Protein AF-A0A9E3DTM1-F1 (afdb_monomer_lite)

Radius of gyration: 15.52 Å; chains: 1; bounding box: 38×36×39 Å

Structure (mmCIF, N/CA/C/O backbone):
data_AF-A0A9E3DTM1-F1
#
_entry.id   AF-A0A9E3DTM1-F1
#
loop_
_atom_site.group_PDB
_atom_site.id
_atom_site.type_symbol
_atom_site.label_atom_id
_atom_site.label_alt_id
_atom_site.label_comp_id
_atom_site.label_asym_id
_atom_site.label_entity_id
_atom_site.label_seq_id
_atom_site.pdbx_PDB_ins_code
_atom_site.Cartn_x
_atom_site.Cartn_y
_atom_site.Cartn_z
_atom_site.occupancy
_atom_site.B_iso_or_equiv
_atom_site.auth_seq_id
_atom_site.auth_comp_id
_atom_site.auth_asym_id
_atom_site.auth_atom_id
_atom_site.pdbx_PDB_model_num
ATOM 1 N N . MET A 1 1 ? -6.053 -15.605 24.425 1.00 44.69 1 MET A N 1
ATOM 2 C CA . MET A 1 1 ? -6.015 -15.410 22.961 1.00 44.69 1 MET A CA 1
ATOM 3 C C . MET A 1 1 ? -5.238 -14.131 22.723 1.00 44.69 1 MET A C 1
ATOM 5 O O . MET A 1 1 ? -5.489 -13.175 23.449 1.00 44.69 1 MET A O 1
ATOM 9 N N . ALA A 1 2 ? -4.226 -14.133 21.854 1.00 55.25 2 ALA A N 1
ATOM 10 C CA . ALA A 1 2 ? -3.560 -12.881 21.495 1.00 55.25 2 ALA A CA 1
ATOM 11 C C . ALA A 1 2 ? -4.577 -12.002 20.754 1.00 55.25 2 ALA A C 1
ATOM 13 O O . ALA A 1 2 ? -5.344 -12.534 19.957 1.00 55.25 2 ALA A O 1
ATOM 14 N N . ALA A 1 3 ? -4.630 -10.707 21.065 1.00 69.69 3 ALA A N 1
ATOM 15 C CA . ALA A 1 3 ? -5.500 -9.779 20.350 1.00 69.69 3 ALA A CA 1
ATOM 16 C C . ALA A 1 3 ? -5.103 -9.742 18.864 1.00 69.69 3 ALA A C 1
ATOM 18 O O . ALA A 1 3 ? -3.903 -9.720 18.562 1.00 69.69 3 ALA A O 1
ATOM 19 N N . GLY A 1 4 ? -6.099 -9.772 17.975 1.00 90.12 4 GLY A N 1
ATOM 20 C CA . GLY A 1 4 ? -5.910 -9.560 16.544 1.00 90.12 4 GLY A CA 1
ATOM 21 C C . GLY A 1 4 ? -5.332 -8.173 16.268 1.00 90.12 4 GLY A C 1
ATOM 22 O O . GLY A 1 4 ? -5.473 -7.249 17.072 1.00 90.12 4 GLY A O 1
ATOM 23 N N . ILE A 1 5 ? -4.616 -8.048 15.158 1.00 96.94 5 ILE A N 1
ATOM 24 C CA . ILE A 1 5 ? -4.062 -6.791 14.662 1.00 96.94 5 ILE A CA 1
ATOM 25 C C . ILE A 1 5 ? -4.954 -6.342 13.517 1.00 96.94 5 ILE A C 1
ATOM 27 O O . ILE A 1 5 ? -5.118 -7.066 12.540 1.00 96.94 5 ILE A O 1
ATOM 31 N N . ASP A 1 6 ? -5.486 -5.133 13.607 1.00 98.19 6 ASP A N 1
ATOM 32 C CA . ASP A 1 6 ? -6.198 -4.536 12.487 1.00 98.19 6 ASP A CA 1
ATOM 33 C C . ASP A 1 6 ? -5.200 -4.107 11.418 1.00 98.19 6 ASP A C 1
ATOM 35 O O . ASP A 1 6 ? -4.274 -3.344 11.692 1.00 98.19 6 ASP A O 1
ATOM 39 N N . TYR A 1 7 ? -5.381 -4.596 10.196 1.00 98.50 7 TYR A N 1
ATOM 40 C CA . TYR A 1 7 ? -4.562 -4.253 9.042 1.00 98.50 7 TYR A CA 1
ATOM 41 C C . TYR A 1 7 ? -5.416 -3.614 7.951 1.00 98.50 7 TYR A C 1
ATOM 43 O O . TYR A 1 7 ? -6.379 -4.204 7.468 1.00 98.50 7 TYR A O 1
ATOM 51 N N . PHE A 1 8 ? -5.048 -2.399 7.554 1.00 98.50 8 PHE A N 1
ATOM 52 C CA . PHE A 1 8 ? -5.739 -1.628 6.533 1.00 98.50 8 PHE A CA 1
ATOM 53 C C . PHE A 1 8 ? -4.999 -1.712 5.193 1.00 98.50 8 PHE A C 1
ATOM 55 O O . PHE A 1 8 ? -3.961 -1.072 4.984 1.00 98.50 8 PHE A O 1
ATOM 62 N N . ALA A 1 9 ? -5.554 -2.493 4.268 1.00 98.19 9 ALA A N 1
ATOM 63 C CA . ALA A 1 9 ? -5.048 -2.641 2.912 1.00 98.19 9 ALA A CA 1
ATOM 64 C C . ALA A 1 9 ? -5.756 -1.665 1.967 1.00 98.19 9 ALA A C 1
ATOM 66 O O . ALA A 1 9 ? -6.953 -1.774 1.721 1.00 98.19 9 ALA A O 1
ATOM 67 N N . TYR A 1 10 ? -5.005 -0.744 1.369 1.00 97.25 10 TYR A N 1
ATOM 68 C CA . TYR A 1 10 ? -5.547 0.268 0.450 1.00 97.25 10 TYR A CA 1
ATOM 69 C C . TYR A 1 10 ? -5.080 0.093 -1.009 1.00 97.25 10 TYR A C 1
ATOM 71 O O . TYR A 1 10 ? -5.420 0.890 -1.881 1.00 97.25 10 TYR A O 1
ATOM 79 N N . GLY A 1 11 ? -4.244 -0.917 -1.271 1.00 96.50 11 GLY A N 1
ATOM 80 C CA . GLY A 1 11 ? -3.577 -1.148 -2.554 1.00 96.50 11 GLY A CA 1
ATOM 81 C C . GLY A 1 11 ? -3.742 -2.583 -3.046 1.00 96.50 11 GLY A C 1
ATOM 82 O O . GLY A 1 11 ? -4.848 -3.118 -3.078 1.00 96.50 11 GLY A O 1
ATOM 83 N N . THR A 1 12 ? -2.640 -3.224 -3.436 1.00 96.06 12 THR A N 1
ATOM 84 C CA . THR A 1 12 ? -2.655 -4.544 -4.089 1.00 96.06 12 THR A CA 1
ATOM 85 C C . THR A 1 12 ? -2.965 -5.726 -3.165 1.00 96.06 12 THR A C 1
ATOM 87 O O . THR A 1 12 ? -3.157 -6.829 -3.671 1.00 96.06 12 THR A O 1
ATOM 90 N N . LEU A 1 13 ? -3.026 -5.508 -1.846 1.00 97.06 13 LEU A N 1
ATOM 91 C CA . LEU A 1 13 ? -3.433 -6.505 -0.842 1.00 97.06 13 LEU A CA 1
ATOM 92 C C . LEU A 1 13 ? -4.926 -6.472 -0.484 1.00 97.06 13 LEU A C 1
ATOM 94 O O . LEU A 1 13 ? -5.372 -7.272 0.332 1.00 97.06 13 LEU A O 1
ATOM 98 N N . GLN A 1 14 ? -5.711 -5.576 -1.087 1.00 97.56 14 GLN A N 1
ATOM 99 C CA . GLN A 1 14 ? -7.172 -5.666 -1.008 1.00 97.56 14 GLN A CA 1
ATOM 100 C C . GLN A 1 14 ? -7.653 -7.001 -1.597 1.00 97.56 14 GLN A C 1
ATOM 102 O O . GLN A 1 14 ? -7.034 -7.541 -2.520 1.00 97.56 14 GLN A O 1
ATOM 107 N N . LYS A 1 15 ? -8.770 -7.535 -1.101 1.00 96.12 15 LYS A N 1
ATOM 108 C CA . LYS A 1 15 ? -9.298 -8.826 -1.550 1.00 96.12 15 LYS A CA 1
ATOM 109 C C . LYS A 1 15 ? -9.567 -8.798 -3.056 1.00 96.12 15 LYS A C 1
ATOM 111 O O . LYS A 1 15 ? -10.279 -7.936 -3.564 1.00 96.12 15 LYS A O 1
ATOM 116 N N . GLY A 1 16 ? -8.990 -9.762 -3.775 1.00 93.69 16 GLY A N 1
ATOM 117 C CA . GLY A 1 16 ? -9.098 -9.854 -5.236 1.00 93.69 16 GLY A CA 1
ATOM 118 C C . GLY A 1 16 ? -8.127 -8.961 -6.023 1.00 93.69 16 GLY A C 1
ATOM 119 O O . GLY A 1 16 ? -8.263 -8.863 -7.242 1.00 93.69 16 GLY A O 1
ATOM 120 N N . PHE A 1 17 ? -7.156 -8.317 -5.367 1.00 96.19 17 PHE A N 1
ATOM 121 C CA . PHE A 1 17 ? -6.079 -7.568 -6.023 1.00 96.19 17 PHE A CA 1
ATOM 122 C C . PHE A 1 17 ? -4.794 -8.396 -6.127 1.00 96.19 17 PHE A C 1
ATOM 124 O O . PHE A 1 17 ? -4.660 -9.447 -5.515 1.00 96.19 17 PHE A O 1
ATOM 131 N N . ALA A 1 18 ? -3.840 -7.927 -6.933 1.00 94.00 18 ALA A N 1
ATOM 132 C CA . ALA A 1 18 ? -2.758 -8.757 -7.456 1.00 94.00 18 ALA A CA 1
ATOM 133 C C . ALA A 1 18 ? -1.825 -9.414 -6.417 1.00 94.00 18 ALA A C 1
ATOM 135 O O . ALA A 1 18 ? -1.306 -10.486 -6.703 1.00 94.00 18 ALA A O 1
ATOM 136 N N . ASN A 1 19 ? -1.615 -8.811 -5.239 1.00 94.38 19 ASN A N 1
ATOM 137 C CA . ASN A 1 19 ? -0.794 -9.416 -4.180 1.00 94.38 19 ASN A CA 1
ATOM 138 C C . ASN A 1 19 ? -1.626 -10.231 -3.176 1.00 94.38 19 ASN A C 1
ATOM 140 O O . ASN A 1 19 ? -1.052 -10.983 -2.397 1.00 94.38 19 ASN A O 1
ATOM 144 N N . TRP A 1 20 ? -2.956 -10.079 -3.153 1.00 95.81 20 TRP A N 1
ATOM 145 C CA . TRP A 1 20 ? -3.806 -10.772 -2.181 1.00 95.81 20 TRP A CA 1
ATOM 146 C C . TRP A 1 20 ? -3.730 -12.305 -2.281 1.00 95.81 20 TRP A C 1
ATOM 148 O O . TRP A 1 20 ? -3.624 -12.924 -1.228 1.00 95.81 20 TRP A O 1
ATOM 158 N N . PRO A 1 21 ? -3.715 -12.942 -3.475 1.00 94.75 21 PRO A N 1
ATOM 159 C CA . PRO A 1 21 ? -3.636 -14.400 -3.577 1.00 94.75 21 PRO A CA 1
ATOM 160 C C . PRO A 1 21 ? -2.448 -15.027 -2.839 1.00 94.75 21 PRO A C 1
ATOM 162 O O . PRO A 1 21 ? -2.597 -16.113 -2.291 1.00 94.75 21 PRO A O 1
ATOM 165 N N . ASP A 1 22 ? -1.302 -14.341 -2.791 1.00 92.88 22 ASP A N 1
ATOM 166 C CA . ASP A 1 22 ? -0.081 -14.850 -2.152 1.00 92.88 22 ASP A CA 1
ATOM 167 C C . ASP A 1 22 ? -0.135 -14.803 -0.615 1.00 92.88 22 ASP A C 1
ATOM 169 O O . ASP A 1 22 ? 0.714 -15.409 0.034 1.00 92.88 22 ASP A O 1
ATOM 173 N N . LEU A 1 23 ? -1.099 -14.072 -0.042 1.00 95.06 23 LEU A N 1
ATOM 174 C CA . LEU A 1 23 ? -1.307 -13.918 1.404 1.00 95.06 23 LEU A CA 1
ATOM 175 C C . LEU A 1 23 ? -2.759 -14.209 1.819 1.00 95.06 23 LEU A C 1
ATOM 177 O O . LEU A 1 23 ? -3.200 -13.785 2.886 1.00 95.06 23 LEU A O 1
ATOM 181 N N . ALA A 1 24 ? -3.546 -14.862 0.960 1.00 96.31 24 ALA A N 1
ATOM 182 C CA . ALA A 1 24 ? -4.984 -15.017 1.167 1.00 96.31 24 ALA A CA 1
ATOM 183 C C . ALA A 1 24 ? -5.304 -15.848 2.419 1.00 96.31 24 ALA A C 1
ATOM 185 O O . ALA A 1 24 ? -6.244 -15.519 3.142 1.00 96.31 24 ALA A O 1
ATOM 186 N N . ASP A 1 25 ? -4.503 -16.881 2.694 1.00 94.62 25 ASP A N 1
ATOM 187 C CA . ASP A 1 25 ? -4.667 -17.743 3.867 1.00 94.62 25 ASP A CA 1
ATOM 188 C C . ASP A 1 25 ? -4.320 -16.998 5.167 1.00 94.62 25 ASP A C 1
ATOM 190 O O . ASP A 1 25 ? -4.974 -17.195 6.190 1.00 94.62 25 ASP A O 1
ATOM 194 N N . GLU A 1 26 ? -3.320 -16.112 5.131 1.00 94.44 26 GLU A N 1
ATOM 195 C CA . GLU A 1 26 ? -2.906 -15.289 6.270 1.00 94.44 26 GLU A CA 1
ATOM 196 C C . GLU A 1 26 ? -3.830 -14.092 6.528 1.00 94.44 26 GLU A C 1
ATOM 198 O O . GLU A 1 26 ? -4.001 -13.685 7.678 1.00 94.44 26 GLU A O 1
ATOM 203 N N . LEU A 1 27 ? -4.393 -13.501 5.471 1.00 95.44 27 LEU A N 1
ATOM 204 C CA . LEU A 1 27 ? -5.290 -12.347 5.560 1.00 95.44 27 LEU A CA 1
ATOM 205 C C . LEU A 1 27 ? -6.732 -12.752 5.879 1.00 95.44 27 LEU A C 1
ATOM 207 O O . LEU A 1 27 ? -7.431 -12.015 6.572 1.00 95.44 27 LEU A O 1
ATOM 211 N N . GLY A 1 28 ? -7.187 -13.894 5.358 1.00 94.81 28 GLY A N 1
ATOM 212 C CA . GLY A 1 28 ? -8.577 -14.321 5.448 1.00 94.81 28 GLY A CA 1
ATOM 213 C C . GLY A 1 28 ? -9.547 -13.379 4.725 1.00 94.81 28 GLY A C 1
ATOM 214 O O . GLY A 1 28 ? -9.218 -12.729 3.724 1.00 94.81 28 GLY A O 1
ATOM 215 N N . ASP A 1 29 ? -10.780 -13.326 5.229 1.00 96.81 29 ASP A N 1
ATOM 216 C CA . ASP A 1 29 ? -11.804 -12.412 4.732 1.00 96.81 29 ASP A CA 1
ATOM 217 C C . ASP A 1 29 ? -11.686 -11.031 5.393 1.00 96.81 29 ASP A C 1
ATOM 219 O O . ASP A 1 29 ? -11.473 -10.942 6.605 1.00 96.81 29 ASP A O 1
ATOM 223 N N . PRO A 1 30 ? -11.872 -9.935 4.634 1.00 97.38 30 PRO A N 1
ATOM 224 C CA . PRO A 1 30 ? -11.897 -8.610 5.223 1.00 97.38 30 PRO A CA 1
ATOM 225 C C . PRO A 1 30 ? -13.119 -8.459 6.133 1.00 97.38 30 PRO A C 1
ATOM 227 O O . PRO A 1 30 ? -14.231 -8.860 5.786 1.00 97.38 30 PRO A O 1
ATOM 230 N N . VAL A 1 31 ? -12.921 -7.786 7.265 1.00 96.06 31 VAL A N 1
ATOM 231 C CA . VAL A 1 31 ? -13.984 -7.331 8.171 1.00 96.06 31 VAL A CA 1
ATOM 232 C C . VAL A 1 31 ? -14.948 -6.395 7.436 1.00 96.06 31 VAL A C 1
ATOM 234 O O . VAL A 1 31 ? -16.148 -6.386 7.701 1.00 96.06 31 VAL A O 1
ATOM 237 N N . GLY A 1 32 ? -14.430 -5.602 6.496 1.00 95.88 32 GLY A N 1
ATOM 238 C CA . GLY A 1 32 ? -15.234 -4.755 5.626 1.00 95.88 32 GLY A CA 1
ATOM 239 C C . GLY A 1 32 ? -14.429 -3.652 4.950 1.00 95.88 32 GLY A C 1
ATOM 240 O O . GLY A 1 32 ? -13.199 -3.625 5.006 1.00 95.88 32 GLY A O 1
ATOM 241 N N . ARG A 1 33 ? -15.155 -2.718 4.327 1.00 96.69 33 ARG A N 1
ATOM 242 C CA . ARG A 1 33 ? -14.600 -1.507 3.710 1.00 96.69 33 ARG A CA 1
ATOM 243 C C . ARG A 1 33 ? -14.557 -0.356 4.704 1.00 96.69 33 ARG A C 1
ATOM 245 O O . ARG A 1 33 ? -15.575 -0.017 5.311 1.00 96.69 33 ARG A O 1
ATOM 252 N N . PHE A 1 34 ? -13.387 0.256 4.821 1.00 97.81 34 PHE A N 1
ATOM 253 C CA . PHE A 1 34 ? -13.111 1.340 5.755 1.00 97.81 34 PHE A CA 1
ATOM 254 C C . PHE A 1 34 ? -12.460 2.526 5.038 1.00 97.81 34 PHE A C 1
ATOM 256 O O . PHE A 1 34 ? -11.873 2.370 3.966 1.00 97.81 34 PHE A O 1
ATOM 263 N N . SER A 1 35 ? -12.550 3.699 5.657 1.00 97.06 35 SER A N 1
ATOM 264 C CA . SER A 1 35 ? -11.914 4.946 5.237 1.00 97.06 35 SER A CA 1
ATOM 265 C C . SER A 1 35 ? -10.988 5.454 6.338 1.00 97.06 35 SER A C 1
ATOM 267 O O . SER A 1 35 ? -11.324 5.365 7.521 1.00 97.06 35 SER A O 1
ATOM 269 N N . ALA A 1 36 ? -9.842 6.019 5.963 1.00 96.44 36 ALA A N 1
ATOM 270 C CA . ALA A 1 36 ? -8.959 6.710 6.897 1.00 96.44 36 ALA A CA 1
ATOM 271 C C . ALA A 1 36 ? -9.653 7.944 7.500 1.00 96.44 36 ALA A C 1
ATOM 273 O O . ALA A 1 36 ? -10.222 8.768 6.779 1.00 96.44 36 ALA A O 1
ATOM 274 N N . VAL A 1 37 ? -9.577 8.100 8.823 1.00 95.62 37 VAL A N 1
ATOM 275 C CA . VAL A 1 37 ? -10.147 9.258 9.529 1.00 95.62 37 VAL A CA 1
ATOM 276 C C . VAL A 1 37 ? -9.321 10.509 9.240 1.00 95.62 37 VAL A C 1
ATOM 278 O O . VAL A 1 37 ? -9.872 11.555 8.899 1.00 95.62 37 VAL A O 1
ATOM 281 N N . GLN A 1 38 ? -7.993 10.411 9.338 1.00 94.31 38 GLN A N 1
ATOM 282 C CA . GLN A 1 38 ? -7.107 11.530 9.023 1.00 94.31 38 GLN A CA 1
ATOM 283 C C . GLN A 1 38 ? -6.961 11.710 7.505 1.00 94.31 38 GLN A C 1
ATOM 285 O O . GLN A 1 38 ? -6.957 10.712 6.775 1.00 94.31 38 GLN A O 1
ATOM 290 N N . PRO A 1 39 ? -6.761 12.953 7.023 1.00 93.38 39 PRO A N 1
ATOM 291 C CA . PRO A 1 39 ? -6.625 13.231 5.602 1.00 93.38 39 PRO A CA 1
ATOM 292 C C . PRO A 1 39 ? -5.377 12.561 5.019 1.00 93.38 39 PRO A C 1
ATOM 294 O O . PRO A 1 39 ? -4.230 12.934 5.302 1.00 93.38 39 PRO A O 1
ATOM 297 N N . HIS A 1 40 ? -5.632 11.573 4.173 1.00 94.62 40 HIS A N 1
ATOM 298 C CA . HIS A 1 40 ? -4.648 10.851 3.389 1.00 94.62 40 HIS A CA 1
ATOM 299 C C . HIS A 1 40 ? -5.151 10.781 1.954 1.00 94.62 40 HIS A C 1
ATOM 301 O O . HIS A 1 40 ? -6.300 10.420 1.710 1.00 94.62 40 HIS A O 1
ATOM 307 N N . GLY A 1 41 ? -4.271 11.070 1.005 1.00 94.50 41 GLY A N 1
ATOM 308 C CA . GLY A 1 41 ? -4.534 10.849 -0.408 1.00 94.50 41 GLY A CA 1
ATOM 309 C C . GLY A 1 41 ? -3.883 9.568 -0.901 1.00 94.50 41 GLY A C 1
ATOM 310 O O . GLY A 1 41 ? -2.802 9.195 -0.435 1.00 94.50 41 GLY A O 1
ATOM 311 N N . LEU A 1 42 ? -4.516 8.915 -1.874 1.00 97.00 42 LEU A N 1
ATOM 312 C CA . LEU A 1 42 ? -3.928 7.787 -2.575 1.00 97.00 42 LEU A CA 1
ATOM 313 C C . LEU A 1 42 ? -3.277 8.269 -3.871 1.00 97.00 42 LEU A C 1
ATOM 315 O O . LEU A 1 42 ? -3.961 8.585 -4.841 1.00 97.00 42 LEU A O 1
ATOM 319 N N . VAL A 1 43 ? -1.950 8.313 -3.904 1.00 97.00 43 VAL A N 1
ATOM 320 C CA . VAL A 1 43 ? -1.202 8.686 -5.106 1.00 97.00 43 VAL A CA 1
ATOM 321 C C . VAL A 1 43 ? -0.906 7.443 -5.938 1.00 97.00 43 VAL A C 1
ATOM 323 O O . VAL A 1 43 ? -0.287 6.496 -5.452 1.00 97.00 43 VAL A O 1
ATOM 326 N N . VAL A 1 44 ? -1.321 7.456 -7.205 1.00 97.31 44 VAL A N 1
ATOM 327 C CA . VAL A 1 44 ? -1.121 6.346 -8.146 1.00 97.31 44 VAL A CA 1
ATOM 328 C C . VAL A 1 44 ? -0.373 6.851 -9.380 1.00 97.31 44 VAL A C 1
ATOM 330 O O . VAL A 1 44 ? -0.933 7.637 -10.146 1.00 97.31 44 VAL A O 1
ATOM 333 N N . PRO A 1 45 ? 0.881 6.426 -9.629 1.00 96.38 45 PRO A N 1
ATOM 334 C CA . PRO A 1 45 ? 1.604 6.792 -10.843 1.00 96.38 45 PRO A CA 1
ATOM 335 C C . PRO A 1 45 ? 0.825 6.394 -12.101 1.00 96.38 45 PRO A C 1
ATOM 337 O O . PRO A 1 45 ? 0.170 5.349 -12.128 1.00 96.38 45 PRO A O 1
ATOM 340 N N . ILE A 1 46 ? 0.903 7.209 -13.154 1.00 95.50 46 ILE A N 1
ATOM 341 C CA . ILE A 1 46 ? 0.240 6.913 -14.438 1.00 95.50 46 ILE A CA 1
ATOM 342 C C . ILE A 1 46 ? 0.859 5.666 -15.077 1.00 95.50 46 ILE A C 1
ATOM 344 O O . ILE A 1 46 ? 0.154 4.796 -15.581 1.00 95.50 46 ILE A O 1
ATOM 348 N N . GLN A 1 47 ? 2.189 5.573 -15.042 1.00 94.81 47 GLN A N 1
ATOM 349 C CA . GLN A 1 47 ? 2.932 4.456 -15.617 1.00 94.81 47 GLN A CA 1
ATOM 350 C C . GLN A 1 47 ? 3.161 3.354 -14.573 1.00 94.81 47 GLN A C 1
ATOM 352 O O . GLN A 1 47 ? 3.446 3.670 -13.414 1.00 94.81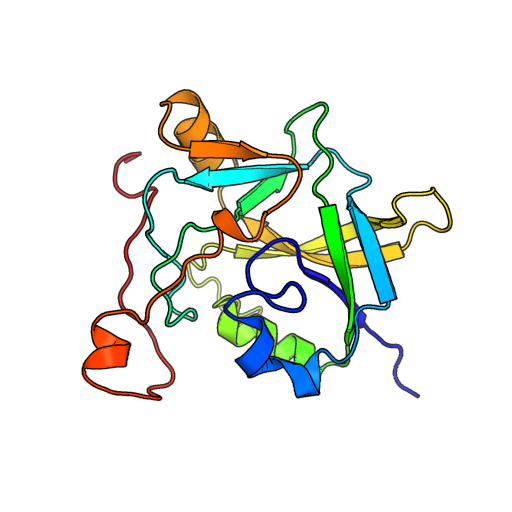 47 GLN A O 1
ATOM 357 N N . PRO A 1 48 ? 3.085 2.068 -14.960 1.00 94.94 48 PRO A N 1
ATOM 358 C CA . PRO A 1 48 ? 3.444 0.978 -14.070 1.00 94.94 48 PRO A CA 1
ATOM 359 C C . PRO A 1 48 ? 4.944 1.018 -13.760 1.00 94.94 48 PRO A C 1
ATOM 361 O O . PRO A 1 48 ? 5.785 1.210 -14.637 1.00 94.94 48 PRO A O 1
ATOM 364 N N . GLY A 1 49 ? 5.275 0.795 -12.498 1.00 94.06 49 GLY A N 1
ATOM 365 C CA . GLY A 1 49 ? 6.633 0.789 -11.973 1.00 94.06 49 GLY A CA 1
ATOM 366 C C . GLY A 1 49 ? 6.555 0.512 -10.485 1.00 94.06 49 GLY A C 1
ATOM 367 O O . GLY A 1 49 ? 5.673 1.049 -9.834 1.00 94.06 49 GLY A O 1
ATOM 368 N N . CYS A 1 50 ? 7.421 -0.344 -9.949 1.00 93.94 50 CYS A N 1
ATOM 369 C CA . CYS A 1 50 ? 7.417 -0.681 -8.531 1.00 93.94 50 CYS A CA 1
ATOM 370 C C . CYS A 1 50 ? 8.826 -0.570 -7.938 1.00 93.94 50 CYS A C 1
ATOM 372 O O . CYS A 1 50 ? 9.722 -1.343 -8.297 1.00 93.94 50 CYS A O 1
ATOM 374 N N . ALA A 1 51 ? 9.002 0.388 -7.021 1.00 92.25 51 ALA A N 1
ATOM 375 C CA . ALA A 1 51 ? 10.257 0.611 -6.303 1.00 92.25 51 ALA A CA 1
ATOM 376 C C . ALA A 1 51 ? 10.450 -0.325 -5.099 1.00 92.25 51 ALA A C 1
ATOM 378 O O . ALA A 1 51 ? 11.539 -0.378 -4.536 1.00 92.25 51 ALA A O 1
ATOM 379 N N . ASN A 1 52 ? 9.402 -1.045 -4.688 1.00 92.25 52 ASN A N 1
ATOM 380 C CA . ASN A 1 52 ? 9.460 -1.966 -3.560 1.00 92.25 52 ASN A CA 1
ATOM 381 C C . ASN A 1 52 ? 10.212 -3.257 -3.973 1.00 92.25 52 ASN A C 1
ATOM 383 O O . ASN A 1 52 ? 9.728 -3.982 -4.854 1.00 92.25 52 ASN A O 1
ATOM 387 N N . PRO A 1 53 ? 11.377 -3.568 -3.364 1.00 92.06 53 PRO A N 1
ATOM 388 C CA . PRO A 1 53 ? 12.150 -4.766 -3.688 1.00 92.06 53 PRO A CA 1
ATOM 389 C C . PRO A 1 53 ? 11.533 -6.058 -3.131 1.00 92.06 53 PRO A C 1
ATOM 391 O O . PRO A 1 53 ? 11.949 -7.133 -3.553 1.00 92.06 53 PRO A O 1
ATOM 394 N N . GLY A 1 54 ? 10.567 -5.977 -2.211 1.00 92.56 54 GLY A N 1
ATOM 395 C CA . GLY A 1 54 ? 9.787 -7.123 -1.733 1.00 92.56 54 GLY A CA 1
ATOM 396 C C . GLY A 1 54 ? 8.631 -7.503 -2.665 1.00 92.56 54 GLY A C 1
ATOM 397 O O . GLY A 1 54 ? 8.143 -8.624 -2.609 1.00 92.56 54 GLY A O 1
ATOM 398 N N . CYS A 1 55 ? 8.238 -6.614 -3.584 1.00 94.12 55 CYS A N 1
ATOM 399 C CA . CYS A 1 55 ? 7.159 -6.866 -4.535 1.00 94.12 55 CYS A CA 1
ATOM 400 C C . CYS A 1 55 ? 7.699 -7.415 -5.866 1.00 94.12 55 CYS A C 1
ATOM 402 O O . CYS A 1 55 ? 8.476 -6.751 -6.562 1.00 94.12 55 CYS A O 1
ATOM 404 N N . GLY A 1 56 ? 7.247 -8.610 -6.250 1.00 94.94 56 GLY A N 1
ATOM 405 C CA . GLY A 1 56 ? 7.604 -9.272 -7.509 1.00 94.94 56 GLY A CA 1
ATOM 406 C C . GLY A 1 56 ? 6.822 -8.794 -8.737 1.00 94.94 56 GLY A C 1
ATOM 407 O O . GLY A 1 56 ? 7.054 -9.296 -9.840 1.00 94.94 56 GLY A O 1
ATOM 408 N N . LEU A 1 57 ? 5.914 -7.829 -8.578 1.00 95.31 57 LEU A N 1
ATOM 409 C CA . LEU A 1 57 ? 5.006 -7.372 -9.628 1.00 95.31 57 LEU A CA 1
ATOM 410 C C . LEU A 1 57 ? 5.422 -6.019 -10.216 1.00 95.31 57 LEU A C 1
ATOM 412 O O . LEU A 1 57 ? 5.845 -5.096 -9.519 1.00 95.31 57 LEU A O 1
ATOM 416 N N . LEU A 1 58 ? 5.266 -5.886 -11.528 1.00 96.06 58 LEU A N 1
ATOM 417 C CA . LEU A 1 58 ? 5.219 -4.618 -12.235 1.00 96.06 58 LEU A CA 1
ATOM 418 C C . LEU A 1 58 ? 3.751 -4.204 -12.352 1.00 96.06 58 LEU A C 1
ATOM 420 O O . LEU A 1 58 ? 2.992 -4.809 -13.104 1.00 96.06 58 LEU A O 1
ATOM 424 N N . HIS A 1 59 ? 3.384 -3.173 -11.601 1.00 95.94 59 HIS A N 1
ATOM 425 C CA . HIS A 1 59 ? 2.031 -2.634 -11.507 1.00 95.94 59 HIS A CA 1
ATOM 426 C C . HIS A 1 59 ? 2.101 -1.127 -11.242 1.00 95.94 59 HIS A C 1
ATOM 428 O O . HIS A 1 59 ? 3.177 -0.577 -10.984 1.00 95.94 59 HIS A O 1
ATOM 434 N N . ARG A 1 60 ? 0.959 -0.442 -11.296 1.00 95.94 60 ARG A N 1
ATOM 435 C CA . ARG A 1 60 ? 0.856 0.949 -10.840 1.00 95.94 60 ARG A CA 1
ATOM 436 C C . ARG A 1 60 ? 0.805 0.949 -9.314 1.00 95.94 60 ARG A C 1
ATOM 438 O O . ARG A 1 60 ? -0.102 0.353 -8.742 1.00 95.94 60 ARG A O 1
ATOM 445 N N . MET A 1 61 ? 1.789 1.547 -8.644 1.00 95.25 61 MET A N 1
ATOM 446 C CA . MET A 1 61 ? 1.816 1.560 -7.173 1.00 95.25 61 MET A CA 1
ATOM 447 C C . MET A 1 61 ? 0.646 2.352 -6.609 1.00 95.25 61 MET A C 1
ATOM 449 O O . MET A 1 61 ? 0.203 3.324 -7.213 1.00 95.25 61 MET A O 1
ATOM 453 N N . ALA A 1 62 ? 0.212 1.970 -5.417 1.00 96.31 62 ALA A N 1
ATOM 454 C CA . ALA A 1 62 ? -0.704 2.756 -4.615 1.00 96.31 62 ALA A CA 1
ATOM 455 C C . ALA A 1 62 ? 0.094 3.310 -3.428 1.00 96.31 62 ALA A C 1
ATOM 457 O O . ALA A 1 62 ? 0.691 2.544 -2.673 1.00 96.31 62 ALA A O 1
ATOM 458 N N . ALA A 1 63 ? 0.169 4.629 -3.290 1.00 96.75 63 ALA A N 1
ATOM 459 C CA . ALA A 1 63 ? 0.912 5.289 -2.224 1.00 96.75 63 ALA A CA 1
ATOM 460 C C . ALA A 1 63 ? -0.037 6.075 -1.325 1.00 96.75 63 ALA A C 1
ATOM 462 O O . ALA A 1 63 ? -0.600 7.078 -1.757 1.00 96.75 63 ALA A O 1
ATOM 463 N N . MET A 1 64 ? -0.192 5.653 -0.070 1.00 97.06 64 MET A N 1
ATOM 464 C CA . MET A 1 64 ? -0.922 6.439 0.922 1.00 97.06 64 MET A CA 1
ATOM 465 C C . MET A 1 64 ? -0.040 7.582 1.432 1.00 97.06 64 MET A C 1
ATOM 467 O O . MET A 1 64 ? 1.001 7.355 2.054 1.00 97.06 64 MET A O 1
ATOM 471 N N . VAL A 1 65 ? -0.466 8.813 1.154 1.00 96.50 65 VAL A N 1
ATOM 472 C CA . VAL A 1 65 ? 0.263 10.054 1.428 1.00 96.50 65 VAL A CA 1
ATOM 473 C C . VAL A 1 65 ? -0.550 10.906 2.398 1.00 96.50 65 VAL A C 1
ATOM 475 O O . VAL A 1 65 ? -1.622 11.394 2.049 1.00 96.50 65 VAL A O 1
ATOM 478 N N . ALA A 1 66 ? -0.036 11.114 3.610 1.00 92.19 66 ALA A N 1
ATOM 479 C CA . ALA A 1 66 ? -0.670 11.979 4.611 1.00 92.19 66 ALA A CA 1
ATOM 480 C C . ALA A 1 66 ? -0.760 13.441 4.142 1.00 92.19 66 ALA A C 1
ATOM 482 O O . ALA A 1 66 ? -0.012 13.848 3.251 1.00 92.19 66 ALA A O 1
ATOM 483 N N . GLY A 1 67 ? -1.610 14.255 4.773 1.00 84.56 67 GLY A N 1
ATOM 484 C CA . GLY A 1 67 ? -1.642 15.716 4.596 1.00 84.56 67 GLY A CA 1
ATOM 485 C C . GLY A 1 67 ? -2.069 16.166 3.198 1.00 84.56 67 GLY A C 1
ATOM 486 O O . GLY A 1 67 ? -1.517 17.129 2.667 1.00 84.56 67 GLY A O 1
ATOM 487 N N . ILE A 1 68 ? -2.973 15.409 2.576 1.00 83.75 68 ILE A N 1
ATOM 488 C CA . ILE A 1 68 ? -3.680 15.805 1.359 1.00 83.75 68 ILE A CA 1
ATOM 489 C C . ILE A 1 68 ? -5.124 16.083 1.770 1.00 83.75 68 ILE A C 1
ATOM 491 O O . ILE A 1 68 ? -5.893 15.154 2.016 1.00 83.75 68 ILE A O 1
ATOM 495 N N . ASP A 1 69 ? -5.456 17.365 1.900 1.00 80.44 69 ASP A N 1
ATOM 496 C CA . ASP A 1 69 ? -6.742 17.807 2.437 1.00 80.44 69 ASP A CA 1
ATOM 497 C C . ASP A 1 69 ? -7.924 17.325 1.583 1.00 80.44 69 ASP A C 1
ATOM 499 O O . ASP A 1 69 ? -7.852 17.267 0.354 1.00 80.44 69 ASP A O 1
ATOM 503 N N . GLY A 1 70 ? -9.028 16.980 2.251 1.00 79.62 70 GLY A N 1
ATOM 504 C CA . GLY A 1 70 ? -10.270 16.543 1.604 1.00 79.62 70 GLY A CA 1
ATOM 505 C C . GLY A 1 70 ? -10.241 15.129 1.010 1.00 79.62 70 GLY A C 1
ATOM 506 O O . GLY A 1 70 ? -11.224 14.723 0.394 1.00 79.62 70 GLY A O 1
ATOM 507 N N . SER A 1 71 ? -9.153 14.372 1.188 1.00 87.62 71 SER A N 1
ATOM 508 C CA . SER A 1 71 ? -9.040 12.979 0.747 1.00 87.62 71 SER A CA 1
ATOM 509 C C . SER A 1 71 ? -8.946 12.031 1.944 1.00 87.62 71 SER A C 1
ATOM 511 O O . SER A 1 71 ? -8.191 12.283 2.882 1.00 87.62 71 SER A O 1
ATOM 513 N N . HIS A 1 72 ? -9.722 10.947 1.907 1.00 93.44 72 HIS A N 1
ATOM 514 C CA . HIS A 1 72 ? -9.801 9.936 2.963 1.00 93.44 72 HIS A CA 1
ATOM 515 C C . HIS A 1 72 ? -9.695 8.547 2.337 1.00 93.44 72 HIS A C 1
ATOM 517 O O . HIS A 1 72 ? -10.709 7.983 1.935 1.00 93.44 72 HIS A O 1
ATOM 523 N N . VAL A 1 73 ? -8.470 8.022 2.209 1.00 96.00 73 VAL A N 1
ATOM 524 C CA . VAL A 1 73 ? -8.211 6.739 1.529 1.00 96.00 73 VAL A CA 1
ATOM 525 C C . VAL A 1 73 ? -9.149 5.629 2.011 1.00 96.00 73 VAL A C 1
ATOM 527 O O . VAL A 1 73 ? -9.289 5.410 3.212 1.00 96.00 73 VAL A O 1
ATOM 530 N N . GLU A 1 74 ? -9.741 4.908 1.061 1.00 96.62 74 GLU A N 1
ATOM 531 C CA . GLU A 1 74 ? -10.559 3.719 1.286 1.00 96.62 74 GLU A CA 1
ATOM 532 C C . GLU A 1 74 ? -9.766 2.428 1.065 1.00 96.62 74 GLU A C 1
ATOM 534 O O . GLU A 1 74 ? -8.947 2.327 0.149 1.00 96.62 74 GLU A O 1
ATOM 539 N N . GLY A 1 75 ? -10.089 1.402 1.848 1.00 97.12 75 GLY A N 1
ATOM 540 C CA . GLY A 1 75 ? -9.429 0.105 1.794 1.00 97.12 75 GLY A CA 1
ATOM 541 C C . GLY A 1 75 ? -10.230 -1.002 2.467 1.00 97.12 75 GLY A C 1
ATOM 542 O O . GLY A 1 75 ? -11.314 -0.774 3.011 1.00 97.12 75 GLY A O 1
ATOM 543 N N . ASP A 1 76 ? -9.679 -2.207 2.407 1.00 97.88 76 ASP A N 1
ATOM 544 C CA . ASP A 1 76 ? -10.164 -3.359 3.157 1.00 97.88 76 ASP A CA 1
ATOM 545 C C . ASP A 1 76 ? -9.506 -3.377 4.537 1.00 97.88 76 ASP A C 1
ATOM 547 O O . ASP A 1 76 ? -8.291 -3.201 4.657 1.00 97.88 76 ASP A O 1
ATOM 551 N N . LEU A 1 77 ? -10.308 -3.609 5.575 1.00 98.12 77 LEU A N 1
ATOM 552 C CA . LEU A 1 77 ? -9.807 -3.888 6.915 1.00 98.12 77 LEU A CA 1
ATOM 553 C C . LEU A 1 77 ? -9.785 -5.398 7.143 1.00 98.12 77 LEU A C 1
ATOM 555 O O . LEU A 1 77 ? -10.817 -6.051 7.005 1.00 98.12 77 LEU A O 1
ATOM 559 N N . PHE A 1 78 ? -8.636 -5.9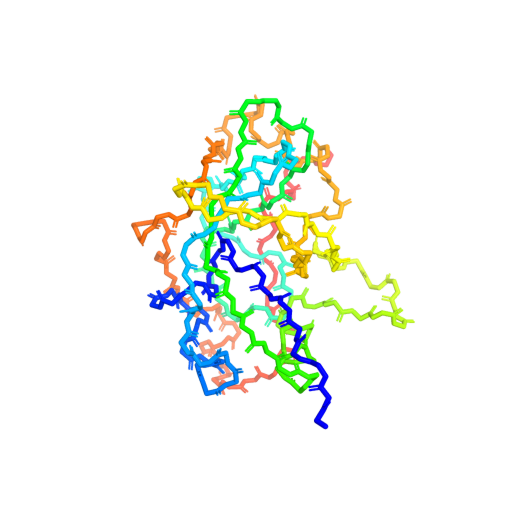30 7.534 1.00 98.12 78 PHE A N 1
ATOM 560 C CA . PHE A 1 78 ? -8.448 -7.320 7.936 1.00 98.12 78 PHE A CA 1
ATOM 561 C C . PHE A 1 78 ? -8.120 -7.390 9.425 1.00 98.12 78 PHE A C 1
ATOM 563 O O . PHE A 1 78 ? -7.475 -6.487 9.955 1.00 98.12 78 PHE A O 1
ATOM 570 N N . GLU A 1 79 ? -8.520 -8.476 10.080 1.00 97.62 79 GLU A N 1
ATOM 571 C CA . GLU A 1 79 ? -8.041 -8.817 11.418 1.00 97.62 79 GLU A CA 1
ATOM 572 C C . GLU A 1 79 ? -7.017 -9.944 11.277 1.00 97.62 79 GLU A C 1
ATOM 574 O O . GLU A 1 79 ? -7.359 -11.062 10.896 1.00 97.62 79 GLU A O 1
ATOM 579 N N . ILE A 1 80 ? -5.748 -9.630 11.525 1.00 97.38 80 ILE A N 1
ATOM 580 C CA . ILE A 1 80 ? -4.618 -10.510 11.226 1.00 97.38 80 ILE A CA 1
ATOM 581 C C . ILE A 1 80 ? -3.842 -10.871 12.490 1.00 97.38 80 ILE A C 1
ATOM 583 O O . ILE A 1 80 ? -3.920 -10.194 13.516 1.00 97.38 80 ILE A O 1
ATOM 587 N N . ASP A 1 81 ? -3.034 -11.925 12.422 1.00 96.06 81 ASP A N 1
ATOM 588 C CA . ASP A 1 81 ? -2.110 -12.263 13.499 1.00 96.06 81 ASP A CA 1
ATOM 589 C C . ASP A 1 81 ? -0.692 -11.701 13.258 1.00 96.06 81 ASP A C 1
ATOM 591 O O . ASP A 1 81 ? -0.389 -11.018 12.275 1.00 96.06 81 ASP A O 1
ATOM 595 N N . ARG A 1 82 ? 0.226 -11.988 14.188 1.00 95.00 82 ARG A N 1
ATOM 596 C CA . ARG A 1 82 ? 1.626 -11.543 14.084 1.00 95.00 82 ARG A CA 1
ATOM 597 C C . ARG A 1 82 ? 2.382 -12.194 12.924 1.00 95.00 82 ARG A C 1
ATOM 599 O O . ARG A 1 82 ? 3.352 -11.610 12.445 1.00 95.00 82 ARG A O 1
ATOM 606 N N . SER A 1 83 ? 1.999 -13.403 12.522 1.00 94.06 83 SER A N 1
ATOM 607 C CA . SER A 1 83 ? 2.650 -14.130 11.432 1.00 94.06 83 SER A CA 1
ATOM 608 C C . SER A 1 83 ? 2.285 -13.521 10.078 1.00 94.06 83 SER A C 1
ATOM 610 O O . SER A 1 83 ? 3.184 -13.264 9.272 1.00 94.06 83 SER A O 1
ATOM 612 N N . ALA A 1 84 ? 1.011 -13.163 9.903 1.00 96.06 84 ALA A N 1
ATOM 613 C CA . ALA A 1 84 ? 0.501 -12.401 8.775 1.00 96.06 84 ALA A CA 1
ATOM 614 C C . ALA A 1 84 ? 1.165 -11.019 8.696 1.00 96.06 84 ALA A C 1
ATOM 616 O O . ALA A 1 84 ? 1.708 -10.655 7.654 1.00 96.06 84 ALA A O 1
ATOM 617 N N . LEU A 1 85 ? 1.253 -10.288 9.818 1.00 96.44 85 LEU A N 1
ATOM 618 C CA . LEU A 1 85 ? 1.949 -8.996 9.845 1.00 96.44 85 LEU A CA 1
ATOM 619 C C . LEU A 1 85 ? 3.421 -9.131 9.425 1.00 96.44 85 LEU A C 1
ATOM 621 O O . LEU A 1 85 ? 3.922 -8.320 8.651 1.00 96.44 85 LEU A O 1
ATOM 625 N N . ALA A 1 86 ? 4.114 -10.179 9.878 1.00 94.50 86 ALA A N 1
ATOM 626 C CA . ALA A 1 86 ? 5.492 -10.437 9.469 1.00 94.50 86 ALA A CA 1
ATOM 627 C C . ALA A 1 86 ? 5.617 -10.802 7.977 1.00 94.50 86 ALA A C 1
ATOM 629 O O . ALA A 1 86 ? 6.670 -10.577 7.379 1.00 94.50 86 ALA A O 1
ATOM 630 N N . ALA A 1 87 ? 4.584 -11.392 7.369 1.00 94.56 87 ALA A N 1
ATOM 631 C CA . ALA A 1 87 ? 4.541 -11.653 5.934 1.00 94.56 87 ALA A CA 1
ATOM 632 C C . ALA A 1 87 ? 4.354 -10.361 5.129 1.00 94.56 87 ALA A C 1
ATOM 634 O O . ALA A 1 87 ? 5.083 -10.142 4.161 1.00 94.56 87 ALA A O 1
ATOM 635 N N . ILE A 1 88 ? 3.473 -9.473 5.590 1.00 95.94 88 ILE A N 1
ATOM 636 C CA . ILE A 1 88 ? 3.262 -8.159 4.976 1.00 95.94 88 ILE A CA 1
ATOM 637 C C . ILE A 1 88 ? 4.514 -7.284 5.131 1.00 95.94 88 ILE A C 1
ATOM 639 O O . ILE A 1 88 ? 4.953 -6.686 4.154 1.00 95.94 88 ILE A O 1
ATOM 643 N N . ASP A 1 89 ? 5.168 -7.282 6.300 1.00 94.62 89 ASP A N 1
ATOM 644 C CA . ASP A 1 89 ? 6.443 -6.578 6.515 1.00 94.62 89 ASP A CA 1
ATOM 645 C C . ASP A 1 89 ? 7.493 -6.994 5.464 1.00 94.62 89 ASP A C 1
ATOM 647 O O . ASP A 1 89 ? 8.168 -6.146 4.877 1.00 94.62 89 ASP A O 1
ATOM 651 N N . ARG A 1 90 ? 7.596 -8.300 5.165 1.00 92.00 90 ARG A N 1
ATOM 652 C CA . ARG A 1 90 ? 8.497 -8.811 4.117 1.00 92.00 90 ARG A CA 1
ATOM 653 C C . ARG A 1 90 ? 8.096 -8.331 2.725 1.00 92.00 90 ARG A C 1
ATOM 655 O O . ARG A 1 90 ? 8.974 -7.904 1.975 1.00 92.00 90 ARG A O 1
ATOM 662 N N . LEU A 1 91 ? 6.806 -8.399 2.385 1.00 93.44 91 LEU A N 1
ATOM 663 C CA . LEU A 1 91 ? 6.297 -7.929 1.094 1.00 93.44 91 LEU A CA 1
ATOM 664 C C . LEU A 1 91 ? 6.592 -6.440 0.899 1.00 93.44 91 LEU A C 1
ATOM 666 O O . LEU A 1 91 ? 7.069 -6.046 -0.161 1.00 93.44 91 LEU A O 1
ATOM 670 N N . GLU A 1 92 ? 6.357 -5.622 1.923 1.00 93.50 92 GLU A N 1
ATOM 671 C CA . GLU A 1 92 ? 6.537 -4.167 1.882 1.00 93.50 92 GLU A CA 1
ATOM 672 C C . GLU A 1 92 ? 7.992 -3.720 2.081 1.00 93.50 92 GLU A C 1
ATOM 674 O O . GLU A 1 92 ? 8.278 -2.522 2.172 1.00 93.50 92 GLU A O 1
ATOM 679 N N . ALA A 1 93 ? 8.923 -4.683 2.122 1.00 90.56 93 ALA A N 1
ATOM 680 C CA . ALA A 1 93 ? 10.342 -4.476 2.396 1.00 90.56 93 ALA A CA 1
ATOM 681 C C . ALA A 1 93 ? 10.582 -3.604 3.644 1.00 90.56 93 ALA A C 1
ATOM 683 O O . ALA A 1 93 ? 11.525 -2.807 3.700 1.00 90.56 93 ALA A O 1
ATOM 684 N N . TYR A 1 94 ? 9.712 -3.756 4.643 1.00 90.25 94 TYR A N 1
ATOM 685 C CA . TYR A 1 94 ? 9.801 -3.090 5.928 1.00 90.25 94 TYR A CA 1
ATOM 686 C C . TYR A 1 94 ? 10.542 -3.989 6.920 1.00 90.25 94 TYR A C 1
ATOM 688 O O . TYR A 1 94 ? 10.185 -5.144 7.140 1.00 90.25 94 TYR A O 1
ATOM 696 N N . ASP A 1 95 ? 11.576 -3.438 7.549 1.00 85.44 95 ASP A N 1
ATOM 697 C CA . ASP A 1 95 ? 12.310 -4.090 8.627 1.00 85.44 95 ASP A CA 1
ATOM 698 C C . ASP A 1 95 ? 12.391 -3.111 9.810 1.00 85.44 95 ASP A C 1
ATOM 700 O O . ASP A 1 95 ? 13.013 -2.057 9.685 1.00 85.44 95 ASP A O 1
ATOM 704 N N . PRO A 1 96 ? 11.780 -3.412 10.969 1.00 77.75 96 PRO A N 1
ATOM 705 C CA . PRO A 1 96 ? 11.827 -2.515 12.123 1.00 77.75 96 PRO A CA 1
ATOM 706 C C . PRO A 1 96 ? 13.236 -2.397 12.730 1.00 77.75 96 PRO A C 1
ATOM 708 O O . PRO A 1 96 ? 13.521 -1.431 13.434 1.00 77.75 96 PRO A O 1
ATOM 711 N N . SER A 1 97 ? 14.119 -3.367 12.469 1.00 79.75 97 SER A N 1
ATOM 712 C CA . SER A 1 97 ? 15.499 -3.405 12.968 1.00 79.75 97 SER A CA 1
ATOM 713 C C . SER A 1 97 ? 16.504 -2.753 12.020 1.00 79.75 97 SER A C 1
ATOM 715 O O . SER A 1 97 ? 17.631 -2.452 12.421 1.00 79.75 97 SER A O 1
ATOM 717 N N . ARG A 1 98 ? 16.112 -2.514 10.763 1.00 66.62 98 ARG A N 1
ATOM 718 C CA . ARG A 1 98 ? 16.972 -1.911 9.747 1.00 66.62 98 ARG A CA 1
ATOM 719 C C . ARG A 1 98 ? 16.297 -0.691 9.144 1.00 66.62 98 ARG A C 1
ATOM 721 O O . ARG A 1 98 ? 15.244 -0.787 8.530 1.00 66.62 98 ARG A O 1
ATOM 728 N N . GLN A 1 99 ? 16.973 0.454 9.185 1.00 58.06 99 GLN A N 1
ATOM 729 C CA . GLN A 1 99 ? 16.608 1.615 8.365 1.00 58.06 99 GLN A CA 1
ATOM 730 C C . GLN A 1 99 ? 16.975 1.383 6.889 1.00 58.06 99 GLN A C 1
ATOM 732 O O . GLN A 1 99 ? 17.646 2.203 6.266 1.00 58.06 99 GLN A O 1
ATOM 737 N N . LEU A 1 100 ? 16.586 0.240 6.316 1.00 57.91 100 LEU A N 1
ATOM 738 C CA . LEU A 1 100 ? 16.664 0.077 4.873 1.00 57.91 100 LEU A CA 1
ATOM 739 C C . LEU A 1 100 ? 15.775 1.151 4.228 1.00 57.91 100 LEU A C 1
ATOM 741 O O . LEU A 1 100 ? 14.718 1.481 4.781 1.00 57.91 100 LEU A O 1
ATOM 745 N N . PRO A 1 101 ? 16.174 1.707 3.073 1.00 60.47 101 PRO A N 1
ATOM 746 C CA . PRO A 1 101 ? 15.411 2.720 2.351 1.00 60.47 101 PRO A CA 1
ATOM 747 C C . PRO A 1 101 ? 14.194 2.086 1.653 1.00 60.47 101 PRO A C 1
ATOM 749 O O . PRO A 1 101 ? 14.016 2.206 0.445 1.00 60.47 101 PRO A O 1
ATOM 752 N N . GLY A 1 102 ? 13.369 1.355 2.407 1.00 70.62 102 GLY A N 1
ATOM 753 C CA . GLY A 1 102 ? 12.083 0.855 1.948 1.00 70.62 102 GLY A CA 1
ATOM 754 C C . GLY A 1 102 ? 11.157 2.029 1.651 1.00 70.62 102 GLY A C 1
ATOM 755 O O . GLY A 1 102 ? 11.160 3.031 2.378 1.00 70.62 102 GLY A O 1
ATOM 756 N N . LEU A 1 103 ? 10.386 1.906 0.571 1.00 88.19 103 LEU A N 1
ATOM 757 C CA . LEU A 1 103 ? 9.469 2.948 0.116 1.00 88.19 103 LEU A CA 1
ATOM 758 C C . LEU A 1 103 ? 8.372 3.234 1.146 1.00 88.19 103 LEU A C 1
ATOM 760 O O . LEU A 1 103 ? 7.968 4.387 1.321 1.00 88.19 103 LEU A O 1
ATOM 764 N N . TYR A 1 104 ? 7.915 2.179 1.815 1.00 92.69 104 TYR A N 1
ATOM 765 C CA . TYR A 1 104 ? 6.869 2.247 2.813 1.00 92.69 104 TYR A CA 1
ATOM 766 C C . TYR A 1 104 ? 7.427 2.151 4.234 1.00 92.69 104 TYR A C 1
ATOM 768 O O . TYR A 1 104 ? 8.506 1.608 4.491 1.00 92.69 104 TYR A O 1
ATOM 776 N N . VAL A 1 105 ? 6.663 2.703 5.167 1.00 93.19 105 VAL A N 1
ATOM 777 C CA . VAL A 1 105 ? 6.853 2.590 6.608 1.00 93.19 105 VAL A CA 1
ATOM 778 C C . VAL A 1 105 ? 5.560 2.091 7.228 1.00 93.19 105 VAL A C 1
ATOM 780 O O . VAL A 1 105 ? 4.473 2.530 6.856 1.00 93.19 105 VAL A O 1
ATOM 783 N N . ARG A 1 106 ? 5.679 1.177 8.191 1.00 94.88 106 ARG A N 1
ATOM 784 C CA . ARG A 1 106 ? 4.534 0.760 8.991 1.00 94.88 106 ARG A CA 1
ATOM 785 C C . ARG A 1 106 ? 4.079 1.916 9.879 1.00 94.88 106 ARG A C 1
ATOM 787 O O . ARG A 1 106 ? 4.887 2.481 10.617 1.00 94.88 106 ARG A O 1
ATOM 794 N N . THR A 1 107 ? 2.798 2.242 9.812 1.00 94.88 107 THR A N 1
ATOM 795 C CA . THR A 1 107 ? 2.160 3.326 10.565 1.00 94.88 107 THR A CA 1
ATOM 796 C C . THR A 1 107 ? 0.832 2.867 11.135 1.00 94.88 107 THR A C 1
ATOM 798 O O . THR A 1 107 ? 0.131 2.089 10.495 1.00 94.88 107 THR A O 1
ATOM 801 N N . GLU A 1 108 ? 0.472 3.380 12.304 1.00 97.00 108 GLU A N 1
ATOM 802 C C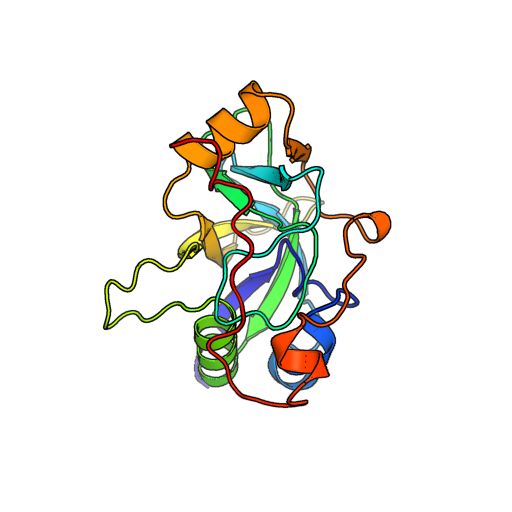A . GLU A 1 108 ? -0.875 3.238 12.852 1.00 97.00 108 GLU A CA 1
ATOM 803 C C . GLU A 1 108 ? -1.733 4.412 12.374 1.00 97.00 108 GLU A C 1
ATOM 805 O O . GLU A 1 108 ? -1.291 5.563 12.406 1.00 97.00 108 GLU A O 1
ATOM 810 N N . ILE A 1 109 ? -2.937 4.115 11.896 1.00 97.12 109 ILE A N 1
ATOM 811 C CA . ILE A 1 109 ? -3.920 5.097 11.437 1.00 97.12 109 ILE A CA 1
ATOM 812 C C . ILE A 1 109 ? -5.286 4.774 12.032 1.00 97.12 109 ILE A C 1
ATOM 814 O O . ILE A 1 109 ? -5.585 3.621 12.338 1.00 97.12 109 ILE A O 1
ATOM 818 N N . GLU A 1 110 ? -6.135 5.784 12.166 1.00 97.75 110 GLU A N 1
ATOM 819 C CA . GLU A 1 110 ? -7.524 5.563 12.555 1.00 97.75 110 GLU A CA 1
ATOM 820 C C . GLU A 1 110 ? -8.369 5.340 11.303 1.00 97.75 110 GLU A C 1
ATOM 822 O O . GLU A 1 110 ? -8.243 6.068 10.313 1.00 97.75 110 GLU A O 1
ATOM 827 N N . VAL A 1 111 ? -9.250 4.346 11.350 1.00 98.06 111 VAL A N 1
ATOM 828 C CA . VAL A 1 111 ? -10.157 4.008 10.255 1.00 98.06 111 VAL A CA 1
ATOM 829 C C . VAL A 1 111 ? -11.585 3.870 10.756 1.00 98.06 111 VAL A C 1
ATOM 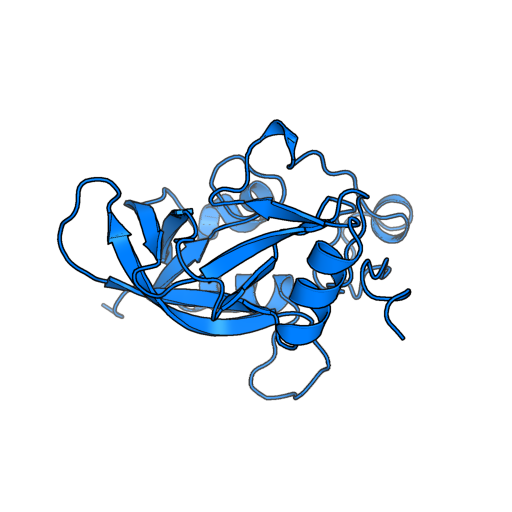831 O O . VAL A 1 111 ? -11.828 3.458 11.889 1.00 98.06 111 VAL A O 1
ATOM 834 N N . VAL A 1 112 ? -12.544 4.194 9.898 1.00 97.69 112 VAL A N 1
ATOM 835 C CA . VAL A 1 112 ? -13.977 4.078 10.181 1.00 97.69 112 VAL A CA 1
ATOM 836 C C . VAL A 1 112 ? -14.679 3.397 9.012 1.00 97.69 112 VAL A C 1
ATOM 838 O O . VAL A 1 112 ? -14.291 3.582 7.859 1.00 97.69 112 VAL A O 1
ATOM 841 N N . ALA A 1 113 ? -15.691 2.575 9.288 1.00 95.81 113 ALA A N 1
ATOM 842 C CA . ALA A 1 113 ? -16.471 1.937 8.231 1.00 95.81 113 ALA A CA 1
ATOM 843 C C . ALA A 1 113 ? -17.160 2.998 7.350 1.00 95.81 113 ALA A C 1
ATOM 845 O O . ALA A 1 113 ? -17.540 4.064 7.835 1.00 95.81 113 ALA A O 1
ATOM 846 N N . ALA A 1 114 ? -17.371 2.700 6.064 1.00 76.94 114 ALA A N 1
ATOM 847 C CA . ALA A 1 114 ? -17.914 3.660 5.088 1.00 76.94 114 ALA A CA 1
ATOM 848 C C . ALA A 1 114 ? -19.307 4.239 5.445 1.00 76.94 114 ALA A C 1
ATOM 850 O O . ALA A 1 114 ? -19.699 5.279 4.923 1.00 76.94 114 ALA A O 1
ATOM 851 N N . GLY A 1 115 ? -20.058 3.589 6.343 1.00 77.69 115 GLY A N 1
ATOM 852 C CA . GLY A 1 115 ? -21.343 4.070 6.874 1.00 77.69 115 GLY A CA 1
ATOM 853 C C . GLY A 1 115 ? -21.249 4.824 8.208 1.00 77.69 115 GLY A C 1
ATOM 854 O O . GLY A 1 115 ? -22.280 5.090 8.823 1.00 77.69 115 GLY A O 1
ATOM 855 N N . GLY A 1 116 ? -20.037 5.132 8.677 1.00 81.62 116 GLY A N 1
ATOM 856 C CA . GLY A 1 116 ? -19.776 5.534 10.057 1.00 81.62 116 GLY A CA 1
ATOM 857 C C . GLY A 1 116 ? -19.715 4.331 11.004 1.00 81.62 116 GLY A C 1
ATOM 858 O O . GLY A 1 116 ? -19.906 3.184 10.601 1.00 81.62 116 GLY A O 1
ATOM 859 N N . GLY A 1 117 ? -19.425 4.589 12.278 1.00 88.88 117 GLY A N 1
ATOM 860 C CA . GLY A 1 117 ? -19.344 3.555 13.305 1.00 88.88 117 GLY A CA 1
ATOM 861 C C . GLY A 1 117 ? -18.169 3.766 14.246 1.00 88.88 117 GLY A C 1
ATOM 862 O O . GLY A 1 117 ? -17.691 4.885 14.425 1.00 88.88 117 GLY A O 1
ATOM 863 N N . GLU A 1 118 ? -17.727 2.672 14.856 1.00 92.88 118 GLU A N 1
ATOM 864 C CA . GLU A 1 118 ? -16.554 2.666 15.719 1.00 92.88 118 GLU A CA 1
ATOM 865 C C . GLU A 1 118 ? -15.289 2.995 14.917 1.00 92.88 118 GLU A C 1
ATOM 867 O O . GLU A 1 118 ? -15.050 2.443 13.838 1.00 92.88 118 GLU A O 1
ATOM 872 N N . ILE A 1 119 ? -14.484 3.907 15.463 1.00 97.19 119 ILE A N 1
ATOM 873 C CA . ILE A 1 119 ? -13.142 4.187 14.964 1.00 97.19 119 ILE A CA 1
ATOM 874 C C . ILE A 1 119 ? -12.216 3.087 15.476 1.00 97.19 119 ILE A C 1
ATOM 876 O O . ILE A 1 119 ? -12.138 2.852 16.681 1.00 97.19 119 ILE A O 1
ATOM 880 N N . ARG A 1 120 ? -11.493 2.444 14.561 1.00 97.19 120 ARG A N 1
ATOM 881 C CA . ARG A 1 120 ? -10.506 1.406 14.871 1.00 97.19 120 ARG A CA 1
ATOM 882 C C . ARG A 1 120 ? -9.101 1.918 14.584 1.00 97.19 120 ARG A C 1
ATOM 884 O O . ARG A 1 120 ? -8.894 2.638 13.609 1.00 97.19 120 ARG A O 1
ATOM 891 N N . LEU A 1 121 ? -8.138 1.538 15.420 1.00 97.94 121 LEU A N 1
ATOM 892 C CA . LEU A 1 121 ? -6.722 1.803 15.174 1.00 97.94 121 LEU A CA 1
ATOM 893 C C . LEU A 1 121 ? -6.144 0.646 14.355 1.00 97.94 121 LEU A C 1
ATOM 895 O O . LEU A 1 121 ? -6.084 -0.480 14.841 1.00 97.94 121 LEU A O 1
ATOM 899 N N . ALA A 1 122 ? -5.726 0.923 13.123 1.00 98.25 122 ALA A N 1
ATOM 900 C CA . ALA A 1 122 ? -5.242 -0.074 12.180 1.00 98.25 122 ALA A CA 1
ATOM 901 C C . ALA A 1 122 ? -3.790 0.184 11.771 1.00 98.25 122 ALA A C 1
ATOM 903 O O . ALA A 1 122 ? -3.352 1.317 11.577 1.00 98.25 122 ALA A O 1
ATOM 904 N N . THR A 1 123 ? -3.048 -0.897 11.574 1.00 98.25 123 THR A N 1
ATOM 905 C CA . THR A 1 123 ? -1.742 -0.893 10.925 1.00 98.25 123 THR A CA 1
ATOM 906 C C . THR A 1 123 ? -1.912 -0.706 9.418 1.00 98.25 123 THR A C 1
ATOM 908 O O . THR A 1 123 ? -2.677 -1.417 8.776 1.00 98.25 123 THR A O 1
ATOM 911 N N . ALA A 1 124 ? -1.146 0.207 8.832 1.00 98.00 124 ALA A N 1
ATOM 912 C CA . ALA A 1 124 ? -1.050 0.434 7.394 1.00 98.00 124 ALA A CA 1
ATOM 913 C C . ALA A 1 124 ? 0.412 0.687 6.989 1.00 98.00 124 ALA A C 1
ATOM 915 O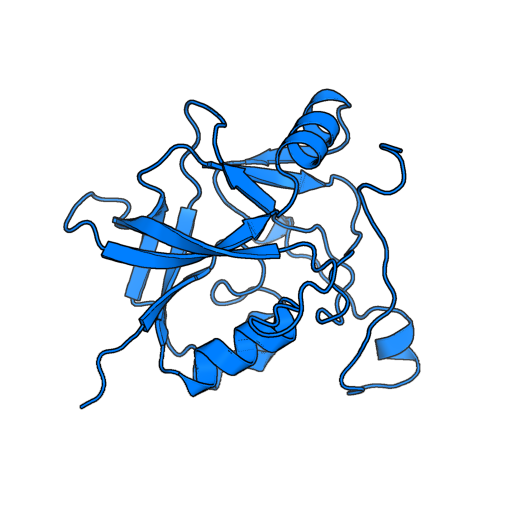 O . ALA A 1 124 ? 1.281 0.897 7.837 1.00 98.00 124 ALA A O 1
ATOM 916 N N . TYR A 1 125 ? 0.686 0.710 5.686 1.00 97.06 125 TYR A N 1
ATOM 917 C CA . TYR A 1 125 ? 2.016 1.005 5.143 1.00 97.06 125 TYR A CA 1
ATOM 918 C C . TYR A 1 125 ? 1.973 2.321 4.380 1.00 97.06 125 TYR A C 1
ATOM 920 O O . TYR A 1 125 ? 1.596 2.342 3.218 1.00 97.06 125 TYR A O 1
ATOM 928 N N . SER A 1 126 ? 2.306 3.439 5.018 1.00 95.62 126 SER A N 1
ATOM 929 C CA . SER A 1 126 ? 2.354 4.751 4.356 1.00 95.62 126 SER A CA 1
ATOM 930 C C . SER A 1 126 ? 3.704 4.982 3.682 1.00 95.62 126 SER A C 1
ATOM 932 O O . SER A 1 126 ? 4.690 4.308 3.982 1.00 95.62 126 SER A O 1
ATOM 934 N N . VAL A 1 127 ? 3.777 5.916 2.734 1.00 94.94 127 VAL A N 1
ATOM 935 C CA . VAL A 1 127 ? 5.061 6.225 2.087 1.00 94.94 127 VAL A CA 1
ATOM 936 C C . VAL A 1 127 ? 6.000 6.990 3.015 1.00 94.94 127 VAL A C 1
ATOM 938 O O . VAL A 1 127 ? 5.591 7.901 3.732 1.00 94.94 127 VAL A O 1
ATOM 941 N N . ARG A 1 128 ? 7.296 6.679 2.935 1.00 91.75 128 ARG A N 1
ATOM 942 C CA . ARG A 1 128 ? 8.345 7.332 3.732 1.00 91.75 128 ARG A CA 1
ATOM 943 C C . ARG A 1 128 ? 8.556 8.805 3.375 1.00 91.75 128 ARG A C 1
ATOM 945 O O . ARG A 1 128 ? 8.848 9.613 4.249 1.00 91.75 128 ARG A O 1
ATOM 952 N N . GLU A 1 129 ? 8.441 9.152 2.093 1.00 92.50 129 GLU A N 1
ATOM 953 C CA . GLU A 1 129 ? 8.777 10.482 1.563 1.00 92.50 129 GLU A CA 1
ATOM 954 C C . GLU A 1 129 ? 7.548 11.162 0.928 1.00 92.50 129 GLU A C 1
ATOM 956 O O . GLU A 1 129 ? 7.489 11.330 -0.295 1.00 92.50 129 GLU A O 1
ATOM 961 N N . PRO A 1 130 ? 6.542 11.575 1.724 1.00 94.06 130 PRO A N 1
ATOM 962 C CA . PRO A 1 130 ? 5.268 12.080 1.205 1.00 94.06 130 PRO A CA 1
ATOM 963 C C . PRO A 1 130 ? 5.431 13.285 0.267 1.00 94.06 130 PRO A C 1
ATOM 965 O O . PRO A 1 130 ? 4.709 13.400 -0.721 1.00 94.06 130 PRO A O 1
ATOM 968 N N . ALA A 1 131 ? 6.420 14.153 0.510 1.00 93.81 131 ALA A N 1
ATOM 969 C CA . ALA A 1 131 ? 6.696 15.309 -0.344 1.00 93.81 131 ALA A CA 1
ATOM 970 C C . ALA A 1 131 ? 7.041 14.919 -1.794 1.00 93.81 131 ALA A C 1
ATOM 972 O O . ALA A 1 131 ? 6.572 15.571 -2.726 1.00 93.81 131 ALA A O 1
ATOM 973 N N . ARG A 1 132 ? 7.797 13.830 -2.006 1.00 94.19 132 ARG A N 1
ATOM 974 C CA . ARG A 1 132 ? 8.152 13.357 -3.356 1.00 94.19 132 ARG A CA 1
ATOM 975 C C . ARG A 1 132 ? 6.933 12.814 -4.096 1.00 94.19 132 ARG A C 1
ATOM 977 O O . ARG A 1 132 ? 6.761 13.086 -5.279 1.00 94.19 132 ARG A O 1
ATOM 984 N N . TRP A 1 133 ? 6.047 12.115 -3.392 1.00 95.06 133 TRP A N 1
ATOM 985 C CA . TRP A 1 133 ? 4.794 11.624 -3.967 1.00 95.06 133 TRP A CA 1
ATOM 986 C C . TRP A 1 133 ? 3.839 12.761 -4.338 1.00 95.06 133 TRP A C 1
ATOM 988 O O . TRP A 1 133 ? 3.271 12.750 -5.428 1.00 95.06 133 TRP A O 1
ATOM 998 N N . ARG A 1 134 ? 3.735 13.802 -3.501 1.00 94.56 134 ARG A N 1
ATOM 999 C CA . ARG A 1 134 ? 2.989 15.024 -3.850 1.00 94.56 134 ARG A CA 1
ATOM 1000 C C . ARG A 1 134 ? 3.595 15.734 -5.066 1.00 94.56 134 ARG A C 1
ATOM 1002 O O . ARG A 1 134 ? 2.855 16.178 -5.939 1.00 94.56 134 ARG A O 1
ATOM 1009 N N . ALA A 1 135 ? 4.925 15.796 -5.170 1.00 94.69 135 ALA A N 1
ATOM 1010 C CA . ALA A 1 135 ? 5.601 16.365 -6.338 1.00 94.69 135 ALA A CA 1
ATOM 1011 C C . ALA A 1 135 ? 5.315 15.571 -7.628 1.00 94.69 135 ALA A C 1
ATOM 1013 O O . ALA A 1 135 ? 5.188 16.161 -8.701 1.00 94.69 135 ALA A O 1
ATOM 1014 N N . LEU A 1 136 ? 5.153 14.245 -7.535 1.00 94.94 136 LEU A N 1
ATOM 1015 C CA . LEU A 1 136 ? 4.767 13.410 -8.675 1.00 94.94 136 LEU A CA 1
ATOM 1016 C C . LEU A 1 136 ? 3.380 13.799 -9.213 1.00 94.94 136 LEU A C 1
ATOM 1018 O O . LEU A 1 136 ? 3.232 13.969 -10.427 1.00 94.94 136 LEU A O 1
ATOM 1022 N N . VAL A 1 137 ? 2.410 14.028 -8.319 1.00 94.81 137 VAL A N 1
ATOM 1023 C CA . VAL A 1 137 ? 1.074 14.547 -8.670 1.00 94.81 137 VAL A CA 1
ATOM 1024 C C . VAL A 1 137 ? 1.178 15.940 -9.287 1.00 94.81 137 VAL A C 1
ATOM 1026 O O . VAL A 1 137 ? 0.667 16.158 -10.380 1.00 94.81 137 VAL A O 1
ATOM 1029 N N . ALA A 1 138 ? 1.901 16.864 -8.645 1.00 94.31 138 ALA A N 1
ATOM 1030 C CA . ALA A 1 138 ? 2.067 18.234 -9.140 1.00 94.31 138 ALA A CA 1
ATOM 1031 C C . ALA A 1 138 ? 2.701 18.293 -10.543 1.00 94.31 138 ALA A C 1
ATOM 1033 O O . ALA A 1 138 ? 2.399 19.188 -11.326 1.00 94.31 138 ALA A O 1
ATOM 1034 N N . SER A 1 139 ? 3.549 17.317 -10.882 1.00 95.19 139 SER A N 1
ATOM 1035 C CA . SER A 1 139 ? 4.148 17.181 -12.217 1.00 95.19 139 SER A CA 1
ATOM 1036 C C . SER A 1 139 ? 3.238 16.528 -13.270 1.00 95.19 139 SER A C 1
ATOM 1038 O O . SER A 1 139 ? 3.676 16.327 -14.400 1.00 95.19 139 SER A O 1
ATOM 1040 N N . GLY A 1 140 ? 2.005 16.147 -12.915 1.00 95.75 140 GLY A N 1
ATOM 1041 C CA . GLY A 1 140 ? 1.061 15.477 -13.816 1.00 95.75 140 GLY A CA 1
ATOM 1042 C C . GLY A 1 140 ? 1.425 14.026 -14.145 1.00 95.75 140 GLY A C 1
ATOM 1043 O O . GLY A 1 140 ? 0.989 13.501 -15.164 1.00 95.75 140 GLY A O 1
ATOM 1044 N N . ARG A 1 141 ? 2.253 13.372 -13.318 1.00 96.06 141 ARG A N 1
ATOM 1045 C CA . ARG A 1 141 ? 2.741 11.994 -13.548 1.00 96.06 141 ARG A CA 1
ATOM 1046 C C . ARG A 1 141 ? 2.111 10.952 -12.630 1.00 96.06 141 ARG A C 1
ATOM 1048 O O . ARG A 1 141 ? 2.409 9.761 -12.744 1.00 96.06 141 ARG A O 1
ATOM 1055 N N . ALA A 1 142 ? 1.238 11.396 -11.740 1.00 96.56 142 ALA A N 1
ATOM 1056 C CA . ALA A 1 142 ? 0.421 10.550 -10.896 1.00 96.56 142 ALA A CA 1
ATOM 1057 C C . ALA A 1 142 ? -0.968 11.155 -10.732 1.00 96.56 142 ALA A C 1
ATOM 1059 O O . ALA A 1 142 ? -1.145 12.371 -10.800 1.00 96.56 142 ALA A O 1
ATOM 1060 N N . GLU A 1 143 ? -1.925 10.278 -10.484 1.00 95.81 143 GLU A N 1
ATOM 1061 C CA . GLU A 1 143 ? -3.288 10.621 -10.122 1.00 95.81 143 GLU A CA 1
ATOM 1062 C C . GLU A 1 143 ? -3.413 10.647 -8.599 1.00 95.81 143 GLU A C 1
ATOM 1064 O O . GLU A 1 143 ? -2.737 9.889 -7.895 1.00 95.81 143 GLU A O 1
ATOM 1069 N N . LEU A 1 144 ? -4.278 11.526 -8.100 1.00 96.06 144 LEU A N 1
ATOM 1070 C CA . LEU A 1 144 ? -4.686 11.556 -6.704 1.00 96.06 144 LEU A CA 1
ATOM 1071 C C . LEU A 1 144 ? -6.098 10.982 -6.604 1.00 96.06 144 LEU A C 1
ATOM 1073 O O . LEU A 1 144 ? -7.039 11.546 -7.157 1.00 96.06 144 LEU A O 1
ATOM 1077 N N . LEU A 1 145 ? -6.228 9.872 -5.891 1.00 95.69 145 LEU A N 1
ATOM 1078 C CA . LEU A 1 145 ? -7.455 9.103 -5.753 1.00 95.69 145 LEU A CA 1
ATOM 1079 C C . LEU A 1 145 ? -7.832 8.948 -4.277 1.00 95.69 145 LEU A C 1
ATOM 1081 O O . LEU A 1 145 ? -7.033 9.193 -3.373 1.00 95.69 145 LEU A O 1
ATOM 1085 N N . VAL A 1 146 ? -9.062 8.496 -4.052 1.00 94.94 146 VAL A N 1
ATOM 1086 C CA . VAL A 1 146 ? -9.553 8.059 -2.736 1.00 94.94 146 VAL A CA 1
ATOM 1087 C C . VAL A 1 146 ? -9.509 6.533 -2.612 1.00 94.94 146 VAL A C 1
ATOM 1089 O O . VAL A 1 146 ? -9.344 6.003 -1.522 1.00 94.94 146 VAL A O 1
ATOM 1092 N N . ARG A 1 147 ? -9.596 5.806 -3.730 1.00 95.12 147 ARG A N 1
ATOM 1093 C CA . ARG A 1 147 ? -9.651 4.343 -3.759 1.00 95.12 147 ARG A CA 1
ATOM 1094 C C . ARG A 1 147 ? -8.789 3.789 -4.883 1.00 95.12 147 ARG A C 1
ATOM 1096 O O . ARG A 1 147 ? -8.749 4.354 -5.974 1.00 95.12 147 ARG A O 1
ATOM 1103 N N . TYR A 1 148 ? -8.141 2.659 -4.620 1.00 95.94 148 TYR A N 1
ATOM 1104 C CA . TYR A 1 148 ? -7.448 1.888 -5.643 1.00 95.94 148 TYR A CA 1
ATOM 1105 C C . TYR A 1 148 ? -8.436 0.940 -6.327 1.00 95.94 148 TYR A C 1
ATOM 1107 O O . TYR A 1 148 ? -8.915 -0.013 -5.716 1.00 95.94 148 TYR A O 1
ATOM 1115 N N . GLU A 1 149 ? -8.785 1.226 -7.578 1.00 92.88 149 GLU A N 1
ATOM 1116 C CA . GLU A 1 149 ? -9.790 0.469 -8.328 1.00 92.88 149 GLU A CA 1
ATOM 1117 C C . GLU A 1 149 ? -9.179 -0.688 -9.131 1.00 92.88 149 GLU A C 1
ATOM 1119 O O . GLU A 1 149 ? -8.026 -0.627 -9.552 1.00 92.88 149 GLU A O 1
ATOM 1124 N N . HIS A 1 150 ? -9.966 -1.735 -9.405 1.00 88.62 150 HIS A N 1
ATOM 1125 C CA . HIS A 1 150 ? -9.486 -2.939 -10.101 1.00 88.62 150 HIS A CA 1
ATOM 1126 C C . HIS A 1 150 ? -8.841 -2.665 -11.464 1.00 88.62 150 HIS A C 1
ATOM 1128 O O . HIS A 1 150 ? -7.869 -3.322 -11.818 1.00 88.62 150 HIS A O 1
ATOM 1134 N N . HIS A 1 151 ? -9.334 -1.685 -12.224 1.00 87.44 151 HIS A N 1
ATOM 1135 C CA . HIS A 1 151 ? -8.753 -1.355 -13.529 1.00 87.44 151 HIS A CA 1
ATOM 1136 C C . HIS A 1 151 ? -7.327 -0.771 -13.418 1.00 87.44 151 HIS A C 1
ATOM 1138 O O . HIS A 1 151 ? -6.573 -0.801 -14.387 1.00 87.44 151 HIS A O 1
ATOM 1144 N N . LEU A 1 152 ? -6.945 -0.254 -12.242 1.00 88.38 152 LEU A N 1
ATOM 1145 C CA . LEU A 1 152 ? -5.591 0.223 -11.934 1.00 88.38 152 LEU A CA 1
ATOM 1146 C C . LEU A 1 152 ? -4.663 -0.913 -11.488 1.00 88.38 152 LEU A C 1
ATOM 1148 O O . LEU A 1 152 ? -3.444 -0.744 -11.506 1.00 88.38 152 LEU A O 1
ATOM 1152 N N . ALA A 1 153 ? -5.249 -2.043 -11.082 1.00 83.25 153 ALA A N 1
ATOM 1153 C CA . ALA A 1 153 ? -4.578 -3.181 -10.469 1.00 83.25 153 ALA A CA 1
ATOM 1154 C C . ALA A 1 153 ? -4.015 -4.188 -11.481 1.00 83.25 153 ALA A C 1
ATOM 1156 O O . ALA A 1 153 ? -3.590 -5.270 -11.071 1.00 83.25 153 ALA A O 1
ATOM 1157 N N . ASP A 1 154 ? -4.002 -3.847 -12.776 1.00 90.00 154 ASP A N 1
ATOM 1158 C CA . ASP A 1 154 ? -3.315 -4.661 -13.774 1.00 90.00 154 ASP A CA 1
ATOM 1159 C C . ASP A 1 154 ? -1.839 -4.807 -13.388 1.00 90.00 154 ASP A C 1
ATOM 1161 O O . ASP A 1 154 ? -1.121 -3.833 -13.115 1.00 90.00 154 ASP A O 1
ATOM 1165 N N . ALA A 1 155 ? -1.410 -6.058 -13.307 1.00 94.06 155 ALA A N 1
ATOM 1166 C CA . ALA A 1 155 ? -0.122 -6.431 -12.775 1.00 94.06 155 ALA A CA 1
ATOM 1167 C C . ALA A 1 155 ? 0.434 -7.605 -13.563 1.00 94.06 155 ALA A C 1
ATOM 1169 O O . ALA A 1 155 ? -0.256 -8.567 -13.893 1.00 94.06 155 ALA A O 1
ATOM 1170 N N . ARG A 1 156 ? 1.735 -7.542 -13.816 1.00 95.19 156 ARG A N 1
ATOM 1171 C CA . ARG A 1 156 ? 2.489 -8.629 -14.436 1.00 95.19 156 ARG A CA 1
ATOM 1172 C C . ARG A 1 156 ? 3.753 -8.905 -13.637 1.00 95.19 156 ARG A C 1
ATOM 1174 O O . ARG A 1 156 ? 4.269 -7.983 -13.006 1.00 95.19 156 ARG A O 1
ATOM 1181 N N . PRO A 1 157 ? 4.303 -10.124 -13.675 1.00 96.25 157 PRO A N 1
ATOM 1182 C CA . PRO A 1 157 ? 5.574 -10.401 -13.022 1.00 96.25 157 PRO A CA 1
ATOM 1183 C C . PRO A 1 157 ? 6.691 -9.480 -13.538 1.00 96.25 157 PRO A C 1
ATOM 1185 O O . PRO A 1 157 ? 6.766 -9.174 -14.733 1.00 96.25 157 PRO A O 1
ATOM 1188 N N . LYS A 1 158 ? 7.582 -9.045 -12.643 1.00 95.88 158 LYS A N 1
ATOM 1189 C CA . LYS A 1 158 ? 8.831 -8.366 -13.017 1.00 95.88 158 LYS A CA 1
ATOM 1190 C C . LYS A 1 158 ? 9.741 -9.310 -13.806 1.00 95.88 158 LYS A C 1
ATOM 1192 O O . LYS A 1 158 ? 9.612 -10.531 -13.736 1.00 95.88 158 LYS A O 1
ATOM 1197 N N . LEU A 1 159 ? 10.712 -8.747 -14.528 1.00 95.88 159 LEU A N 1
ATOM 1198 C CA . LEU A 1 159 ? 11.608 -9.531 -15.381 1.00 95.88 159 LEU A CA 1
ATOM 1199 C C . LEU A 1 159 ? 12.410 -10.580 -14.591 1.00 95.88 159 LEU A C 1
ATOM 1201 O O . LEU A 1 159 ? 12.512 -11.717 -15.045 1.00 95.88 159 LEU A O 1
ATOM 1205 N N . CYS A 1 160 ? 12.938 -10.236 -13.413 1.00 96.38 160 CYS A N 1
ATOM 1206 C CA . CYS A 1 160 ? 13.542 -11.203 -12.488 1.00 96.38 160 CYS A CA 1
ATOM 1207 C C . CYS A 1 160 ? 12.611 -12.381 -12.147 1.00 96.38 160 CYS A C 1
ATOM 1209 O O . CYS A 1 160 ? 13.054 -13.525 -12.206 1.00 96.38 160 CYS A O 1
ATOM 1211 N N . CYS A 1 161 ? 11.322 -12.133 -11.899 1.00 95.88 161 CYS A N 1
ATOM 1212 C CA . CYS A 1 161 ? 10.326 -13.167 -11.600 1.00 95.88 161 CYS A CA 1
ATOM 1213 C C . CYS A 1 161 ? 10.006 -14.053 -12.811 1.00 95.88 161 CYS A C 1
ATOM 1215 O O . CYS A 1 161 ? 9.707 -15.229 -12.643 1.00 95.88 161 CYS A O 1
ATOM 1217 N N . VAL A 1 162 ? 10.088 -13.511 -14.030 1.00 96.88 162 VAL A N 1
ATOM 1218 C CA . VAL A 1 162 ? 9.961 -14.305 -15.265 1.00 96.88 162 VAL A CA 1
ATOM 1219 C C . VAL A 1 162 ? 11.196 -15.186 -15.471 1.00 96.88 162 VAL A C 1
ATOM 1221 O O . VAL A 1 162 ? 11.070 -16.345 -15.855 1.00 96.88 162 VAL A O 1
ATOM 1224 N N . LYS A 1 163 ? 12.396 -14.650 -15.212 1.00 96.81 163 LYS A N 1
ATOM 1225 C CA . LYS A 1 163 ? 13.670 -15.372 -15.373 1.00 96.81 163 LYS A CA 1
ATOM 1226 C C . LYS A 1 163 ? 13.884 -16.449 -14.308 1.00 96.81 163 LYS A C 1
ATOM 1228 O O . LYS A 1 163 ? 14.444 -17.495 -14.619 1.00 96.81 163 LYS A O 1
ATOM 1233 N N . SER A 1 164 ? 13.437 -16.186 -13.083 1.00 95.88 164 SER A N 1
ATOM 1234 C CA . SER A 1 164 ? 13.603 -17.060 -11.921 1.00 95.88 164 SER A CA 1
ATOM 1235 C C . SER A 1 164 ? 12.301 -17.131 -11.111 1.00 95.88 164 SER A C 1
ATOM 1237 O O . SER A 1 164 ? 12.209 -16.501 -10.054 1.00 95.88 164 SER A O 1
ATOM 1239 N N . PRO A 1 165 ? 11.280 -17.873 -11.578 1.00 94.44 165 PRO A N 1
ATOM 1240 C CA . PRO A 1 165 ? 9.996 -17.969 -10.885 1.00 94.44 165 PRO A CA 1
ATOM 1241 C C . PRO A 1 165 ? 10.143 -18.396 -9.417 1.00 94.44 165 PRO A C 1
ATOM 1243 O O . PRO A 1 165 ? 10.872 -19.334 -9.103 1.00 94.44 165 PRO A O 1
ATOM 1246 N N . GLY A 1 166 ? 9.453 -17.694 -8.511 1.00 88.12 166 GLY A N 1
ATOM 1247 C CA . GLY A 1 166 ? 9.422 -18.011 -7.076 1.00 88.12 166 GLY A CA 1
ATOM 1248 C C . GLY A 1 166 ? 10.634 -17.550 -6.254 1.00 88.12 166 GLY A C 1
ATOM 1249 O O . GLY A 1 166 ? 10.732 -17.891 -5.074 1.00 88.12 166 GLY A O 1
ATOM 1250 N N . HIS A 1 167 ? 11.570 -16.783 -6.828 1.00 91.81 167 HIS A N 1
ATOM 1251 C CA . HIS A 1 167 ? 12.673 -16.228 -6.038 1.00 91.81 167 HIS A CA 1
ATOM 1252 C C . HIS A 1 167 ? 12.161 -15.224 -4.986 1.00 91.81 167 HIS A C 1
ATOM 1254 O O . HIS A 1 167 ? 11.281 -14.416 -5.264 1.00 91.81 167 HIS A O 1
ATOM 1260 N N . ARG A 1 168 ? 12.737 -15.243 -3.777 1.00 83.94 168 ARG A N 1
ATOM 1261 C CA . ARG A 1 168 ? 12.247 -14.491 -2.598 1.00 83.94 168 ARG A CA 1
ATOM 1262 C C . ARG A 1 168 ? 12.631 -13.000 -2.565 1.00 83.94 168 ARG A C 1
ATOM 1264 O O . ARG A 1 168 ? 12.596 -12.380 -1.507 1.00 83.94 168 ARG A O 1
ATOM 1271 N N . GLY A 1 169 ? 13.058 -12.445 -3.694 1.00 84.81 169 GLY A N 1
ATOM 1272 C CA . GLY A 1 169 ? 13.658 -11.115 -3.773 1.00 84.81 169 GLY A CA 1
ATOM 1273 C C . GLY A 1 169 ? 15.144 -11.050 -3.347 1.00 84.81 169 GLY A C 1
ATOM 1274 O O . GLY A 1 169 ? 15.757 -12.088 -3.078 1.00 84.81 169 GLY A O 1
ATOM 1275 N N . PRO A 1 170 ? 15.750 -9.845 -3.322 1.00 90.56 170 PRO A N 1
ATOM 1276 C CA . PRO A 1 170 ? 15.145 -8.589 -3.768 1.00 90.56 170 PRO A CA 1
ATOM 1277 C C . PRO A 1 170 ? 14.790 -8.644 -5.260 1.00 90.56 170 PRO A C 1
ATOM 1279 O O . PRO A 1 170 ? 15.504 -9.247 -6.061 1.00 90.56 170 PRO A O 1
ATOM 1282 N N . HIS A 1 171 ? 13.649 -8.067 -5.620 1.00 93.50 171 HIS A N 1
ATOM 1283 C CA . HIS A 1 171 ? 13.180 -7.979 -6.999 1.00 93.50 171 HIS A CA 1
ATOM 1284 C C . HIS A 1 171 ? 13.712 -6.721 -7.691 1.00 93.50 171 HIS A C 1
ATOM 1286 O O . HIS A 1 171 ? 14.041 -5.731 -7.037 1.00 93.50 171 HIS A O 1
ATOM 1292 N N . ASP A 1 172 ? 13.741 -6.746 -9.027 1.00 93.44 172 ASP A N 1
ATOM 1293 C CA . ASP A 1 172 ? 14.113 -5.590 -9.849 1.00 93.44 172 ASP A CA 1
ATOM 1294 C C . ASP A 1 172 ? 13.293 -4.348 -9.454 1.00 93.44 172 ASP A C 1
ATOM 1296 O O . ASP A 1 172 ? 12.073 -4.413 -9.277 1.00 93.44 172 ASP A O 1
ATOM 1300 N N . VAL A 1 173 ? 13.949 -3.196 -9.335 1.00 92.56 173 VAL A N 1
ATOM 1301 C CA . VAL A 1 173 ? 13.305 -1.930 -8.956 1.00 92.56 173 VAL A CA 1
ATOM 1302 C C . VAL A 1 173 ? 13.083 -1.084 -10.207 1.00 92.56 173 VAL A C 1
ATOM 1304 O O . VAL A 1 173 ? 14.020 -0.776 -10.940 1.00 92.56 173 VAL A O 1
ATOM 1307 N N . MET A 1 174 ? 11.835 -0.673 -10.423 1.00 92.50 174 MET A N 1
ATOM 1308 C CA . MET A 1 174 ? 11.456 0.348 -11.404 1.00 92.50 174 MET A CA 1
ATOM 1309 C C . MET A 1 174 ? 10.837 1.512 -10.641 1.00 92.50 174 MET A C 1
ATOM 1311 O O . MET A 1 174 ? 9.651 1.481 -10.325 1.00 92.50 174 MET A O 1
ATOM 1315 N N . ASP A 1 175 ? 11.661 2.494 -10.279 1.00 91.62 175 ASP A N 1
ATOM 1316 C CA . ASP A 1 175 ? 11.255 3.573 -9.380 1.00 91.62 175 ASP A CA 1
ATOM 1317 C C . ASP A 1 175 ? 10.475 4.682 -10.118 1.00 91.62 175 ASP A C 1
ATOM 1319 O O . ASP A 1 175 ? 11.075 5.409 -10.920 1.00 91.62 175 ASP A O 1
ATOM 1323 N N . PRO A 1 176 ? 9.164 4.869 -9.845 1.00 90.19 176 PRO A N 1
ATOM 1324 C CA . PRO A 1 176 ? 8.382 5.946 -10.454 1.00 90.19 176 PRO A CA 1
ATOM 1325 C C . PRO A 1 176 ? 8.856 7.345 -10.020 1.00 90.19 176 PRO A C 1
ATOM 1327 O O . PRO A 1 176 ? 8.577 8.330 -10.703 1.00 90.19 176 PRO A O 1
ATOM 1330 N N . LEU A 1 177 ? 9.610 7.449 -8.921 1.00 89.81 177 LEU A N 1
ATOM 1331 C CA . LEU A 1 177 ? 10.165 8.696 -8.395 1.00 89.81 177 LEU A CA 1
ATOM 1332 C C . LEU A 1 177 ? 11.579 8.998 -8.916 1.00 89.81 177 LEU A C 1
ATOM 1334 O O . LEU A 1 177 ? 12.135 10.046 -8.577 1.00 89.81 177 LEU A O 1
ATOM 1338 N N . ALA A 1 178 ? 12.175 8.127 -9.741 1.00 88.19 178 ALA A N 1
ATOM 1339 C CA . ALA A 1 178 ? 13.563 8.266 -10.203 1.00 88.19 178 ALA A CA 1
ATOM 1340 C C . ALA A 1 178 ? 13.827 9.563 -10.985 1.00 88.19 178 ALA A C 1
ATOM 1342 O O . ALA A 1 178 ? 14.959 10.033 -11.068 1.00 88.19 178 ALA A O 1
ATOM 1343 N N . SER A 1 179 ? 12.774 10.136 -11.557 1.00 77.38 179 SER A N 1
ATOM 1344 C CA . SER A 1 179 ? 12.781 11.348 -12.377 1.00 77.38 179 SER A CA 1
ATOM 1345 C C . SER A 1 179 ? 12.389 12.615 -11.596 1.00 77.38 179 SER A C 1
ATOM 1347 O O . SER A 1 179 ? 12.087 13.639 -12.202 1.00 77.38 179 SER A O 1
ATOM 1349 N N . LEU A 1 180 ? 12.337 12.536 -10.263 1.00 78.75 180 LEU A N 1
ATOM 1350 C CA . LEU A 1 180 ? 12.143 13.660 -9.332 1.00 78.75 180 LEU A CA 1
ATOM 1351 C C . LEU A 1 180 ? 13.429 13.965 -8.537 1.00 78.75 180 LEU A C 1
ATOM 1353 O O . LEU A 1 180 ? 13.342 14.447 -7.410 1.00 78.75 180 LEU A O 1
ATOM 1357 N N . ARG A 1 181 ? 14.596 13.590 -9.076 1.00 60.31 181 ARG A N 1
ATOM 1358 C CA . ARG A 1 181 ? 15.902 13.858 -8.456 1.00 60.31 181 ARG A CA 1
ATOM 1359 C C . ARG A 1 181 ? 16.234 15.342 -8.450 1.00 60.31 181 ARG A C 1
ATOM 1361 O O . ARG A 1 181 ? 15.936 15.998 -9.471 1.00 60.31 181 ARG A O 1
#

Secondary structure (DSSP, 8-state):
-PPPEEEEE-STTSTTSTTGGGGHHHH-S-SEEEEESS-EEEEEESS-B---TT--EEEB--EEEE--TT-B-EEEEEEE-HHHHHHHHHHTT--TT-----SEEEEEEEEEETT----EEEEEEEES-HHHHHHHHHTTSEEEESS--GGG--EEE-HHHHHSTT--SPPPP--TTTT--

Sequence (181 aa):
MAAGIDYFAYGTLQKGFANWPDLADELGDPVGRFSAVQPHGLVVPIQPGCANPGCGLLHRMAAMVAGIDGSHVEGDLFEIDRSALAAIDRLEAYDPSRQLPGLYVRTEIEVVAAGGGEIRLATAYSVREPARWRALVASGRAELLVRYEHHLADARPKLCCVKSPGHRGPHDVMDPLASLR

Foldseek 3Di:
DPFFAKAWDFWQCFPPFDCVVVCCVQQPDFPAKKWFPADWWWKWFPAFFA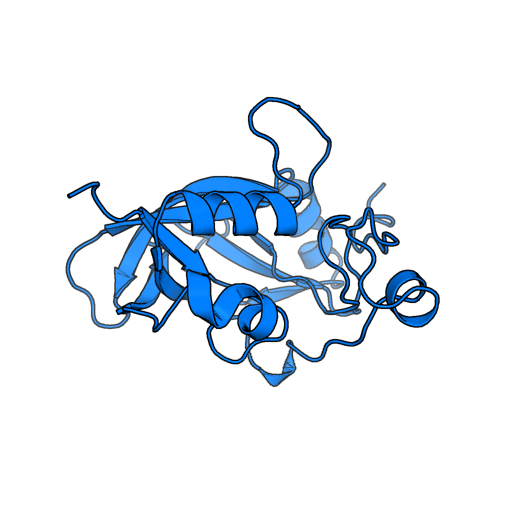QALQAQKGATDTATAGDDPPAIAMGTITGGDPVSVVVVCSSQVHDPVDPDVGQWDWDWTWIAHPVGDDIDTHIYTHGPCNVLSVVCVVVVRIDIDRGDDRVRRDIDGAPCCVVPPPDRTSHDGGDSSPVVD

pLDDT: mean 91.99, std 8.69, range [44.69, 98.5]